Protein AF-A0A366MVG7-F1 (afdb_monomer_lite)

Organism: NCBI:txid2011099

InterPro domains:
  IPR008407 Branched-chain amino acid transport, AzlD [PF05437] (6-103)
  IPR008407 Branched-chain amino acid transport, AzlD [PIRSF003203] (1-107)

Foldseek 3Di:
DDPVVVVVVVVVVVVVVCCVVCVVVVVQVPPPCNPVVVVCCVVCVVVVVVVVVVVVVVVPDDCPDPPQNVLVVVLVVQLVVCCVPPVDPVCSVVVSVVSSCCCVPPVRVVVD

Radius of gyration: 21.17 Å; chains: 1; bounding box: 43×44×54 Å

Secondary structure (DSSP, 8-state):
--HHHHHHHHHHHHHHHHHHHHHHHHHGGG-SS--HHHHHHHHHHHHHHHHHHHHHHHHT--TTSTTHHHHHHHHHHHHHHHHHHH--HHHHHHHHHHHHHHIIIIIGGGT-

Structure (mmCIF, N/CA/C/O backbone):
data_AF-A0A366MVG7-F1
#
_entry.id   AF-A0A366MVG7-F1
#
loop_
_atom_site.group_PDB
_atom_site.id
_atom_site.type_symbol
_atom_site.label_atom_id
_atom_site.label_alt_id
_atom_site.label_comp_id
_atom_site.label_asym_id
_atom_site.label_entity_id
_atom_site.label_seq_id
_atom_site.pdbx_PDB_ins_code
_atom_site.Cartn_x
_atom_site.Cartn_y
_atom_site.Cartn_z
_atom_site.occupancy
_atom_site.B_iso_or_equiv
_atom_site.auth_seq_id
_atom_site.auth_comp_id
_atom_site.auth_asym_id
_atom_site.auth_atom_id
_atom_site.pdbx_PDB_model_num
ATOM 1 N N . MET A 1 1 ? -17.568 -26.405 -7.724 1.00 61.91 1 MET A N 1
ATOM 2 C CA . MET A 1 1 ? -18.239 -25.497 -6.775 1.00 61.91 1 MET A CA 1
ATOM 3 C C . MET A 1 1 ? -19.425 -24.898 -7.488 1.00 61.91 1 MET A C 1
ATOM 5 O O . MET A 1 1 ? -19.252 -24.408 -8.601 1.00 61.91 1 MET A O 1
ATOM 9 N N . SER A 1 2 ? -20.620 -25.048 -6.932 1.00 84.75 2 SER A N 1
ATOM 10 C CA . SER A 1 2 ? -21.829 -24.496 -7.547 1.00 84.75 2 SER A CA 1
ATOM 11 C C . SER A 1 2 ? -21.847 -22.969 -7.394 1.00 84.75 2 SER A C 1
ATOM 13 O O . SER A 1 2 ? -21.308 -22.431 -6.428 1.00 84.75 2 SER A O 1
ATOM 15 N N . ASN A 1 3 ? -22.476 -22.245 -8.326 1.00 89.12 3 ASN A N 1
ATOM 16 C CA . ASN A 1 3 ? -22.561 -20.776 -8.257 1.00 89.12 3 ASN A CA 1
ATOM 17 C C . ASN A 1 3 ? -23.196 -20.286 -6.936 1.00 89.12 3 ASN A C 1
ATOM 19 O O . ASN A 1 3 ? -22.860 -19.208 -6.451 1.00 89.12 3 ASN A O 1
ATOM 23 N N . LEU A 1 4 ? -24.068 -21.099 -6.325 1.00 90.50 4 LEU A N 1
ATOM 24 C CA . LEU A 1 4 ? -24.685 -20.825 -5.025 1.00 90.50 4 LEU A CA 1
ATOM 25 C C . LEU A 1 4 ? -23.684 -20.892 -3.861 1.00 90.50 4 LEU A C 1
ATOM 27 O O . LEU A 1 4 ? -23.742 -20.050 -2.968 1.00 90.50 4 LEU A O 1
ATOM 31 N N . GLU A 1 5 ? -22.743 -21.841 -3.881 1.00 90.81 5 GLU A N 1
ATOM 32 C CA . GLU A 1 5 ? -21.681 -21.940 -2.868 1.00 90.81 5 GLU A CA 1
ATOM 33 C C . GLU A 1 5 ? -20.770 -20.711 -2.904 1.00 90.81 5 GLU A C 1
ATOM 35 O O . GLU A 1 5 ? -20.459 -20.145 -1.859 1.00 90.81 5 GLU A O 1
ATOM 40 N N . ILE A 1 6 ? -20.391 -20.256 -4.104 1.00 92.25 6 ILE A N 1
ATOM 41 C CA . ILE A 1 6 ? -19.532 -19.076 -4.284 1.00 92.25 6 ILE A CA 1
ATOM 42 C C . ILE A 1 6 ? -20.209 -17.829 -3.701 1.00 92.25 6 ILE A C 1
ATOM 44 O O . ILE A 1 6 ? -19.579 -17.071 -2.963 1.00 92.25 6 ILE A O 1
ATOM 48 N N . ILE A 1 7 ? -21.503 -17.637 -3.979 1.00 94.12 7 ILE A N 1
ATOM 49 C CA . ILE A 1 7 ? -22.272 -16.501 -3.454 1.00 94.12 7 ILE A CA 1
ATOM 50 C C . ILE A 1 7 ? -22.345 -16.555 -1.925 1.00 94.12 7 ILE A C 1
ATOM 52 O O . ILE A 1 7 ? -22.101 -15.538 -1.277 1.00 94.12 7 ILE A O 1
ATOM 56 N N . LEU A 1 8 ? -22.624 -17.725 -1.340 1.00 94.38 8 LEU A N 1
ATOM 57 C CA . LEU A 1 8 ? -22.667 -17.900 0.116 1.00 94.38 8 LEU A CA 1
ATOM 58 C C . LEU A 1 8 ? -21.320 -17.591 0.776 1.00 94.38 8 LEU A C 1
ATOM 60 O O . LEU A 1 8 ? -21.284 -16.885 1.785 1.00 94.38 8 LEU A O 1
ATOM 64 N N . VAL A 1 9 ? -20.216 -18.062 0.193 1.00 94.12 9 VAL A N 1
ATOM 65 C CA . VAL A 1 9 ? -18.863 -17.795 0.703 1.00 94.12 9 VAL A CA 1
ATOM 66 C C . VAL A 1 9 ? -18.550 -16.300 0.670 1.00 94.12 9 VAL A C 1
ATOM 68 O O . VAL A 1 9 ? -18.070 -15.763 1.669 1.00 94.12 9 VAL A O 1
ATOM 71 N N . ILE A 1 10 ? -18.870 -15.605 -0.426 1.00 94.81 10 ILE A N 1
ATOM 72 C CA . ILE A 1 10 ? -18.677 -14.149 -0.531 1.00 94.81 10 ILE A CA 1
ATOM 73 C C . ILE A 1 10 ? -19.504 -13.417 0.533 1.00 94.81 10 ILE A C 1
ATOM 75 O O . ILE A 1 10 ? -18.994 -12.508 1.188 1.00 94.81 10 ILE A O 1
ATOM 79 N N . LEU A 1 11 ? -20.758 -13.823 0.741 1.00 95.38 11 LEU A N 1
ATOM 80 C CA . LEU A 1 11 ? -21.666 -13.189 1.699 1.00 95.38 11 LEU A CA 1
ATOM 81 C C . LEU A 1 11 ? -21.166 -13.347 3.142 1.00 95.38 11 LEU A C 1
ATOM 83 O O . LEU A 1 11 ? -21.103 -12.369 3.890 1.00 95.38 11 LEU A O 1
ATOM 87 N N . VAL A 1 12 ? -20.744 -14.557 3.513 1.00 95.31 12 VAL A N 1
ATOM 88 C CA . VAL A 1 12 ? -20.168 -14.839 4.836 1.00 95.31 12 VAL A CA 1
ATOM 89 C C . VAL A 1 12 ? -18.849 -14.088 5.027 1.00 95.31 12 VAL A C 1
ATOM 91 O O . VAL A 1 12 ? -18.658 -13.455 6.067 1.00 95.31 12 VAL A O 1
ATOM 94 N N . ALA A 1 13 ? -17.963 -14.083 4.026 1.00 94.12 13 ALA A N 1
ATOM 95 C CA . ALA A 1 13 ? -16.694 -13.356 4.083 1.00 94.12 13 ALA A CA 1
ATOM 96 C C . ALA A 1 13 ? -16.898 -11.837 4.214 1.00 94.12 13 ALA A C 1
ATOM 98 O O . ALA A 1 13 ? -16.210 -11.183 5.003 1.00 94.12 13 ALA A O 1
ATOM 99 N N . MET A 1 14 ? -17.871 -11.276 3.489 1.00 94.75 14 MET A N 1
ATOM 100 C CA . MET A 1 14 ? -18.246 -9.865 3.573 1.00 94.75 14 MET A CA 1
ATOM 101 C C . MET A 1 14 ? -18.729 -9.508 4.980 1.00 94.75 14 MET A C 1
ATOM 103 O O . MET A 1 14 ? -18.223 -8.554 5.573 1.00 94.75 14 MET A O 1
ATOM 107 N N . ILE A 1 15 ? -19.666 -10.285 5.533 1.00 94.88 15 ILE A N 1
ATOM 108 C CA . ILE A 1 15 ? -20.206 -10.055 6.879 1.00 94.88 15 ILE A CA 1
ATOM 109 C C . ILE A 1 15 ? -19.099 -10.181 7.928 1.00 94.88 15 ILE A C 1
ATOM 111 O O . ILE A 1 15 ? -18.981 -9.312 8.790 1.00 94.88 15 ILE A O 1
ATOM 115 N N . ALA A 1 16 ? -18.251 -11.207 7.836 1.00 92.94 16 ALA A N 1
ATOM 116 C CA . ALA A 1 16 ? -17.139 -11.400 8.762 1.00 92.94 16 ALA A CA 1
ATOM 117 C C . ALA A 1 16 ? -16.127 -10.239 8.705 1.00 92.94 16 ALA A C 1
ATOM 119 O O . ALA A 1 16 ? -15.700 -9.737 9.748 1.00 92.94 16 ALA A O 1
ATOM 120 N N . THR A 1 17 ? -15.780 -9.765 7.504 1.00 92.56 17 THR A N 1
ATOM 121 C CA . THR A 1 17 ? -14.848 -8.638 7.304 1.00 92.56 17 THR A CA 1
ATOM 122 C C . THR A 1 17 ? -15.439 -7.324 7.807 1.00 92.56 17 THR A C 1
ATOM 124 O O . THR A 1 17 ? -14.762 -6.548 8.481 1.00 92.56 17 THR A O 1
ATOM 127 N N . MET A 1 18 ? -16.719 -7.068 7.523 1.00 89.44 18 MET A N 1
ATOM 128 C CA . MET A 1 18 ? -17.410 -5.895 8.057 1.00 89.44 18 MET A CA 1
ATOM 129 C C . MET A 1 18 ? -17.475 -5.951 9.580 1.00 89.44 18 MET A C 1
ATOM 131 O O . MET A 1 18 ? -17.087 -4.985 10.230 1.00 89.44 18 MET A O 1
ATOM 135 N N . LEU A 1 19 ? -17.894 -7.078 10.159 1.00 90.06 19 LEU A N 1
ATOM 136 C CA . LEU A 1 19 ? -17.967 -7.236 11.609 1.00 90.06 19 LEU A CA 1
ATOM 137 C C . LEU A 1 19 ? -16.612 -6.992 12.259 1.00 90.06 19 LEU A C 1
ATOM 139 O O . LEU A 1 19 ? -16.530 -6.136 13.123 1.00 90.06 19 LEU A O 1
ATOM 143 N N . THR A 1 20 ? -15.547 -7.659 11.818 1.00 87.19 20 THR A N 1
ATOM 144 C CA . THR A 1 20 ? -14.193 -7.475 12.378 1.00 87.19 20 THR A CA 1
ATOM 145 C C . THR A 1 20 ? -13.658 -6.054 12.223 1.00 87.19 20 THR A C 1
ATOM 147 O O . THR A 1 20 ? -12.961 -5.572 13.115 1.00 87.19 20 THR A O 1
ATOM 150 N N . ARG A 1 21 ? -14.016 -5.347 11.144 1.00 84.56 21 ARG A N 1
ATOM 151 C CA . ARG A 1 21 ? -13.621 -3.948 10.946 1.00 84.56 21 ARG A CA 1
ATOM 152 C C . ARG A 1 21 ? -14.449 -2.975 11.785 1.00 84.56 21 ARG A C 1
ATOM 154 O O . ARG A 1 21 ? -13.891 -1.989 12.246 1.00 84.56 21 ARG A O 1
ATOM 161 N N . PHE A 1 22 ? -15.741 -3.232 11.995 1.00 80.50 22 PHE A N 1
ATOM 162 C CA . PHE A 1 22 ? -16.649 -2.365 12.762 1.00 80.50 22 PHE A CA 1
ATOM 163 C C . PHE A 1 22 ? -16.678 -2.670 14.265 1.00 80.50 22 PHE A C 1
ATOM 165 O O . PHE A 1 22 ? -17.025 -1.788 15.052 1.00 80.50 22 PHE A O 1
ATOM 172 N N . LEU A 1 23 ? -16.286 -3.878 14.678 1.00 80.44 23 LEU A N 1
ATOM 173 C CA . LEU A 1 23 ? -16.258 -4.314 16.078 1.00 80.44 23 LEU A CA 1
ATOM 174 C C . LEU A 1 23 ? -15.463 -3.360 16.977 1.00 80.44 23 LEU A C 1
ATOM 176 O O . LEU A 1 23 ? -16.003 -2.954 18.009 1.00 80.44 23 LEU A O 1
ATOM 180 N N . PRO A 1 24 ? -14.231 -2.951 16.603 1.00 73.56 24 PRO A N 1
ATOM 181 C CA . PRO A 1 24 ? -13.447 -2.038 17.421 1.00 73.56 24 PRO A CA 1
ATOM 182 C C . PRO A 1 24 ? -14.183 -0.703 17.571 1.00 73.56 24 PRO A C 1
ATOM 184 O O . PRO A 1 24 ? -14.385 -0.220 18.681 1.00 73.56 24 PRO A O 1
ATOM 187 N N . PHE A 1 25 ? -14.702 -0.149 16.474 1.00 71.69 25 PHE A N 1
ATOM 188 C CA . PHE A 1 25 ? -15.390 1.142 16.502 1.00 71.69 25 PHE A CA 1
ATOM 189 C C . PHE A 1 25 ? -16.675 1.131 17.342 1.00 71.69 25 PHE A C 1
ATOM 191 O O . PHE A 1 25 ? -16.973 2.130 17.993 1.00 71.69 25 PHE A O 1
ATOM 198 N N . ILE A 1 26 ? -17.435 0.027 17.366 1.00 73.44 26 ILE A N 1
ATOM 199 C CA . ILE A 1 26 ? -18.676 -0.082 18.154 1.00 73.44 26 ILE A CA 1
ATOM 200 C C . ILE A 1 26 ? -18.376 -0.253 19.649 1.00 73.44 26 ILE A C 1
ATOM 202 O O . ILE A 1 26 ? -19.000 0.422 20.470 1.00 73.44 26 ILE A O 1
ATOM 206 N N . ILE A 1 27 ? -17.417 -1.115 20.007 1.00 73.25 27 ILE A N 1
ATOM 207 C CA . ILE A 1 27 ? -17.046 -1.380 21.408 1.00 73.25 27 ILE A CA 1
ATOM 208 C C . ILE A 1 27 ? -16.437 -0.127 22.057 1.00 73.25 27 ILE A C 1
ATOM 210 O O . ILE A 1 27 ? -16.736 0.180 23.213 1.00 73.25 27 ILE A O 1
ATOM 214 N N . PHE A 1 28 ? -15.639 0.640 21.310 1.00 67.75 28 PHE A N 1
ATOM 215 C CA . PHE A 1 28 ? -14.935 1.813 21.835 1.00 67.75 28 PHE A CA 1
ATOM 216 C C . PHE A 1 28 ? -15.715 3.139 21.705 1.00 67.75 28 PHE A C 1
ATOM 218 O O . PHE A 1 28 ? -15.239 4.166 22.184 1.00 67.75 28 PHE A O 1
ATOM 225 N N . ARG A 1 29 ? -16.947 3.140 21.162 1.00 61.69 29 ARG A N 1
ATOM 226 C CA . ARG A 1 29 ? -17.752 4.364 20.925 1.00 61.69 29 ARG A CA 1
ATOM 227 C C . ARG A 1 29 ? -18.203 5.107 22.193 1.00 61.69 29 ARG A C 1
ATOM 229 O O . ARG A 1 29 ? -18.636 6.249 22.096 1.00 61.69 29 ARG A O 1
ATOM 236 N N . LYS A 1 30 ? -18.191 4.462 23.366 1.00 54.53 30 LYS A N 1
ATOM 237 C CA . LYS A 1 30 ? -18.904 4.953 24.566 1.00 54.53 30 LYS A CA 1
ATOM 238 C C . LYS A 1 30 ? -18.011 5.472 25.697 1.00 54.53 30 LYS A C 1
ATOM 240 O O . LYS A 1 30 ? -18.534 5.900 26.721 1.00 54.53 30 LYS A O 1
ATOM 245 N N . GLN A 1 31 ? -16.689 5.438 25.550 1.00 56.59 31 GLN A N 1
ATOM 246 C CA . GLN A 1 31 ? -15.803 6.035 26.547 1.00 56.59 31 GLN A CA 1
ATOM 247 C C . GLN A 1 31 ? -15.520 7.481 26.142 1.00 56.59 31 GLN A C 1
ATOM 249 O O . GLN A 1 31 ? -14.640 7.740 25.331 1.00 56.59 31 GLN A O 1
ATOM 254 N N . GLU A 1 32 ? -16.243 8.430 26.742 1.00 55.59 32 GLU A N 1
ATOM 255 C CA . GLU A 1 32 ? -15.985 9.880 26.627 1.00 55.59 32 GLU A CA 1
ATOM 256 C C . GLU A 1 32 ? -14.559 10.286 27.059 1.00 55.59 32 GLU A C 1
ATOM 258 O O . GLU A 1 32 ? -14.114 11.406 26.833 1.00 55.59 32 GLU A O 1
ATOM 263 N N . LYS A 1 33 ? -13.796 9.343 27.622 1.00 53.25 33 LYS A N 1
ATOM 264 C CA . LYS A 1 33 ? -12.337 9.373 27.704 1.00 53.25 33 LYS A CA 1
ATOM 265 C C . LYS A 1 33 ? -11.769 8.344 26.735 1.00 53.25 33 LYS A C 1
ATOM 267 O O . LYS A 1 33 ? -11.361 7.260 27.144 1.00 53.25 33 LYS A O 1
ATOM 272 N N . GLN A 1 34 ? -11.751 8.669 25.449 1.00 57.06 34 GLN A N 1
ATOM 273 C CA . GLN A 1 34 ? -10.988 7.896 24.479 1.00 57.06 34 GLN A CA 1
ATOM 274 C C . GLN A 1 34 ? -9.533 7.927 24.966 1.00 57.06 34 GLN A C 1
ATOM 276 O O . GLN A 1 34 ? -8.908 8.988 25.005 1.00 57.06 34 GLN A O 1
ATOM 281 N N . SER A 1 35 ? -9.037 6.793 25.471 1.00 60.44 35 SER A N 1
ATOM 282 C CA . SER A 1 35 ? -7.655 6.650 25.929 1.00 60.44 35 SER A CA 1
ATOM 283 C C . SER A 1 35 ? -6.746 7.244 24.856 1.00 60.44 35 SER A C 1
ATOM 285 O O . SER A 1 35 ? -6.796 6.805 23.707 1.00 60.44 35 SER A O 1
ATOM 287 N N . GLN A 1 36 ? -5.950 8.263 25.202 1.00 65.38 36 GLN A N 1
ATOM 288 C CA . GLN A 1 36 ? -5.065 8.956 24.254 1.00 65.38 36 GLN A CA 1
ATOM 289 C C . GLN A 1 36 ? -4.199 7.962 23.464 1.00 65.38 36 GLN A C 1
ATOM 291 O O . GLN A 1 36 ? -3.872 8.199 22.306 1.00 65.38 36 GLN A O 1
ATOM 296 N N . ILE A 1 37 ? -3.912 6.808 24.069 1.00 67.44 37 ILE A N 1
ATOM 297 C CA . ILE A 1 37 ? -3.193 5.685 23.478 1.00 67.44 37 ILE A CA 1
ATOM 298 C C . ILE A 1 37 ? -3.939 5.134 22.251 1.00 67.44 37 ILE A C 1
ATOM 300 O O . ILE A 1 37 ? -3.331 5.019 21.194 1.00 67.44 37 ILE A O 1
ATOM 304 N N . LEU A 1 38 ? -5.248 4.863 22.328 1.00 72.00 38 LEU A N 1
ATOM 305 C CA . LEU A 1 38 ? -6.023 4.338 21.190 1.00 72.00 38 LEU A CA 1
ATOM 306 C C . LEU A 1 38 ? -6.031 5.307 20.000 1.00 72.00 38 LEU A C 1
ATOM 308 O O . LEU A 1 38 ? -5.821 4.879 18.872 1.00 72.00 38 LEU A O 1
ATOM 312 N N . LEU A 1 39 ? -6.171 6.611 20.250 1.00 72.06 39 LEU A N 1
ATOM 313 C CA . LEU A 1 39 ? -6.108 7.635 19.199 1.00 72.06 39 LEU A CA 1
ATOM 314 C C . LEU A 1 39 ? -4.720 7.731 18.551 1.00 72.06 39 LEU A C 1
ATOM 316 O O . LEU A 1 39 ? -4.609 8.001 17.355 1.00 72.06 39 LEU A O 1
ATOM 320 N N 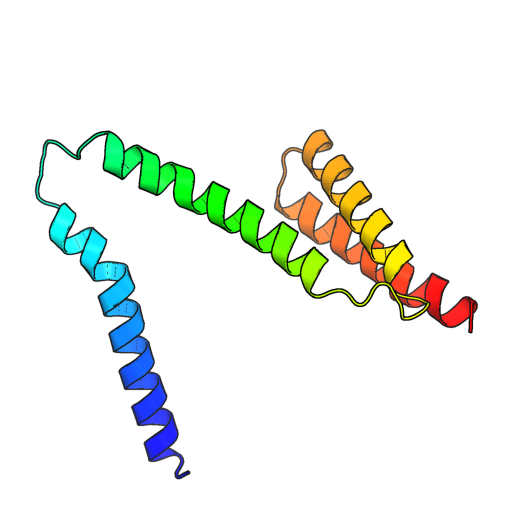. ILE A 1 40 ? -3.656 7.509 19.327 1.00 71.44 40 ILE A N 1
ATOM 321 C CA . ILE A 1 40 ? -2.288 7.434 18.801 1.00 71.44 40 ILE A C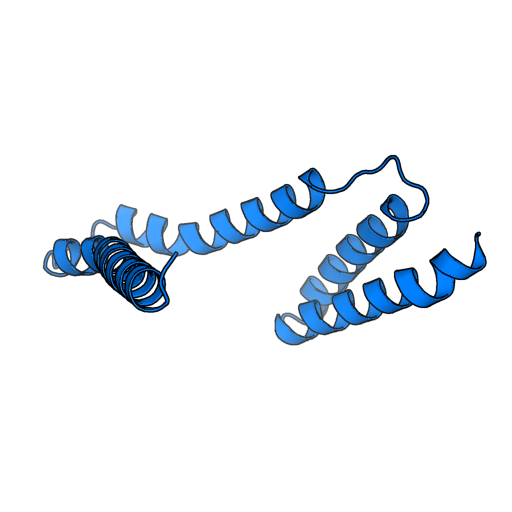A 1
ATOM 322 C C . ILE A 1 40 ? -2.136 6.190 17.924 1.00 71.44 40 ILE A C 1
ATOM 324 O O . ILE A 1 40 ? -1.615 6.309 16.818 1.00 71.44 40 ILE A O 1
ATOM 328 N N . PHE A 1 41 ? -2.634 5.028 18.356 1.00 79.06 41 PHE A N 1
ATOM 329 C CA . PHE A 1 41 ? -2.614 3.804 17.548 1.00 79.06 41 PHE A CA 1
ATOM 330 C C . PHE A 1 41 ? -3.433 3.948 16.262 1.00 79.06 41 PHE A C 1
ATOM 332 O O . PHE A 1 41 ? -2.952 3.569 15.199 1.00 79.06 41 PHE A O 1
ATOM 339 N N .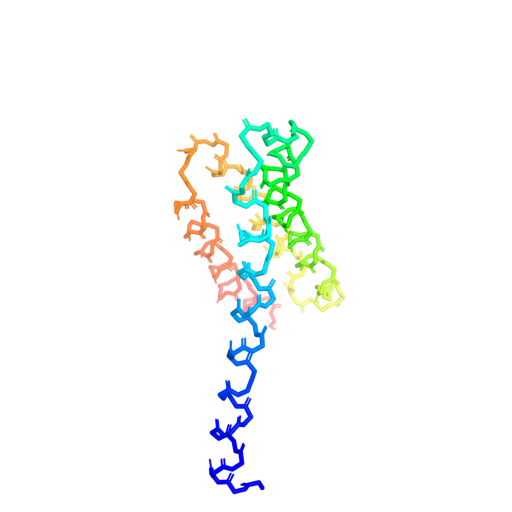 GLU A 1 42 ? -4.622 4.545 16.321 1.00 75.44 42 GLU A N 1
ATOM 340 C CA . GLU A 1 42 ? -5.457 4.8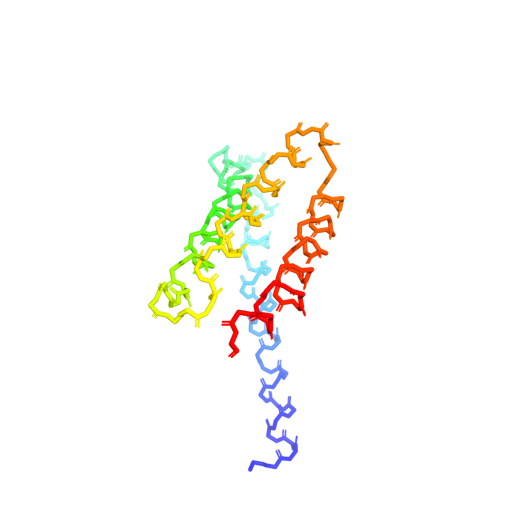09 15.143 1.00 75.44 42 GLU A CA 1
ATOM 341 C C . GLU A 1 42 ? -4.775 5.756 14.148 1.00 75.44 42 GLU A C 1
ATOM 343 O O . GLU A 1 42 ? -4.830 5.517 12.944 1.00 75.44 42 GLU A O 1
ATOM 348 N N . LYS A 1 43 ? -4.091 6.806 14.625 1.00 78.00 43 LYS A N 1
ATOM 349 C CA . LYS A 1 43 ? -3.334 7.732 13.763 1.00 78.00 43 LYS A CA 1
ATOM 350 C C . LYS A 1 43 ? -2.029 7.130 13.236 1.00 78.00 43 LYS A C 1
ATOM 352 O O . LYS A 1 43 ? -1.629 7.443 12.117 1.00 78.00 43 LYS A O 1
ATOM 357 N N . ALA A 1 44 ? -1.368 6.279 14.018 1.00 83.88 44 ALA A N 1
ATOM 358 C CA . ALA A 1 44 ? -0.101 5.648 13.651 1.00 83.88 44 ALA A CA 1
ATOM 359 C C . ALA A 1 44 ? -0.283 4.409 12.760 1.00 83.88 44 ALA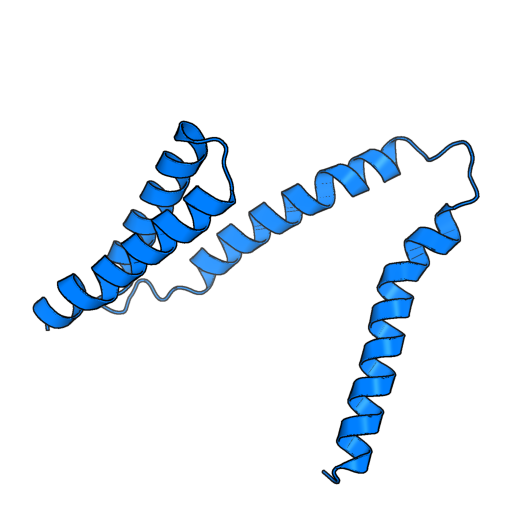 A C 1
ATOM 361 O O . ALA A 1 44 ? 0.604 4.096 11.970 1.00 83.88 44 ALA A O 1
ATOM 362 N N . MET A 1 45 ? -1.426 3.723 12.839 1.00 83.88 45 MET A N 1
ATOM 363 C CA . MET A 1 45 ? -1.723 2.519 12.054 1.00 83.88 45 MET A CA 1
ATOM 364 C C . MET A 1 45 ? -1.628 2.739 10.538 1.00 83.88 45 MET A C 1
ATOM 366 O O . MET A 1 45 ? -0.926 1.968 9.886 1.00 83.88 45 MET A O 1
ATOM 370 N N . PRO A 1 46 ? -2.252 3.780 9.947 1.00 86.31 46 PRO A N 1
ATOM 371 C CA . PRO A 1 46 ? -2.110 4.060 8.522 1.00 86.31 46 PRO A CA 1
ATOM 372 C C . PRO A 1 46 ? -0.649 4.246 8.115 1.00 86.31 46 PRO A C 1
ATOM 374 O O . PRO A 1 46 ? -0.213 3.681 7.116 1.00 86.31 46 PRO A O 1
ATOM 377 N N . LEU A 1 47 ? 0.125 4.980 8.922 1.00 86.69 47 LEU A N 1
ATOM 378 C CA . LEU A 1 47 ? 1.548 5.190 8.675 1.00 86.69 47 LEU A CA 1
ATOM 379 C C . LEU A 1 47 ? 2.320 3.861 8.718 1.00 86.69 47 LEU A C 1
ATOM 381 O O . LEU A 1 47 ? 3.095 3.574 7.809 1.00 86.69 47 LEU A O 1
ATOM 385 N N . ALA A 1 48 ? 2.073 3.025 9.730 1.00 89.12 48 ALA A N 1
ATOM 386 C CA . ALA A 1 48 ? 2.717 1.720 9.875 1.00 89.12 48 ALA A CA 1
ATOM 387 C C . ALA A 1 48 ? 2.415 0.791 8.688 1.00 89.12 48 ALA A C 1
ATOM 389 O O . ALA A 1 48 ? 3.324 0.161 8.147 1.00 89.12 48 ALA A O 1
ATOM 390 N N . ILE A 1 49 ? 1.158 0.745 8.240 1.00 89.00 49 ILE A N 1
ATOM 391 C CA . ILE A 1 49 ? 0.742 -0.066 7.088 1.00 89.00 49 ILE A CA 1
ATOM 392 C C . ILE A 1 49 ? 1.427 0.419 5.807 1.00 89.00 49 ILE A C 1
ATOM 394 O O . ILE A 1 49 ? 1.924 -0.406 5.043 1.00 89.00 49 ILE A O 1
ATOM 398 N N . MET A 1 50 ? 1.506 1.736 5.583 1.00 87.94 50 MET A N 1
ATOM 399 C CA . MET A 1 50 ? 2.197 2.295 4.414 1.00 87.94 50 MET A CA 1
ATOM 400 C C . MET A 1 50 ? 3.672 1.886 4.374 1.00 87.94 50 MET A C 1
ATOM 402 O O . MET A 1 50 ? 4.171 1.496 3.321 1.00 87.94 50 MET A O 1
ATOM 406 N N . VAL A 1 51 ? 4.353 1.912 5.522 1.00 88.44 51 VAL A N 1
ATOM 407 C CA . VAL A 1 51 ? 5.747 1.462 5.631 1.00 88.44 51 VAL A CA 1
ATOM 408 C C . VAL 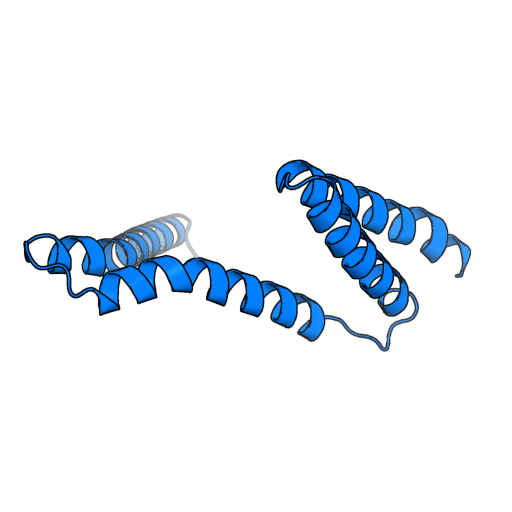A 1 51 ? 5.866 -0.026 5.293 1.00 88.44 51 VAL A C 1
ATOM 410 O O . VAL A 1 51 ? 6.687 -0.400 4.457 1.00 88.44 51 VAL A O 1
ATOM 413 N N . ILE A 1 52 ? 5.019 -0.876 5.885 1.00 89.38 52 ILE A N 1
ATOM 414 C CA . ILE A 1 52 ? 5.032 -2.326 5.635 1.00 89.38 52 ILE A CA 1
ATOM 415 C C . ILE A 1 52 ? 4.783 -2.637 4.155 1.00 89.38 52 ILE A C 1
ATOM 417 O O . ILE A 1 52 ? 5.474 -3.489 3.604 1.00 89.38 52 ILE A O 1
ATOM 421 N N . LEU A 1 53 ? 3.841 -1.946 3.506 1.00 87.38 53 LEU A N 1
ATOM 422 C CA . LEU A 1 53 ? 3.546 -2.137 2.084 1.00 87.38 53 LEU A CA 1
ATOM 423 C C . LEU A 1 53 ? 4.771 -1.863 1.208 1.00 87.38 53 LEU A C 1
ATOM 425 O O . LEU A 1 53 ? 5.090 -2.688 0.359 1.00 87.38 53 LEU A O 1
ATOM 429 N N . VAL A 1 54 ? 5.494 -0.766 1.454 1.00 84.75 54 VAL A N 1
ATOM 430 C CA . VAL A 1 54 ? 6.710 -0.424 0.695 1.00 84.75 54 VAL A CA 1
ATOM 431 C C . VAL A 1 54 ? 7.796 -1.490 0.873 1.00 84.75 54 VAL A C 1
ATOM 433 O O . VAL A 1 54 ? 8.383 -1.958 -0.103 1.00 84.75 54 VAL A O 1
ATOM 436 N N . PHE A 1 55 ? 8.045 -1.936 2.106 1.00 86.25 55 PHE A N 1
ATOM 437 C CA . PHE A 1 55 ? 9.020 -3.005 2.348 1.00 86.25 55 PHE A CA 1
ATOM 438 C C . PHE A 1 55 ? 8.585 -4.344 1.748 1.00 86.25 55 PHE A C 1
ATOM 440 O O . PHE A 1 55 ? 9.422 -5.089 1.240 1.00 86.25 55 PHE A O 1
ATOM 447 N N . TYR A 1 56 ? 7.288 -4.650 1.776 1.00 83.50 56 TYR A N 1
ATOM 448 C CA . TYR A 1 56 ? 6.755 -5.866 1.176 1.00 83.50 56 TYR A CA 1
ATOM 449 C C . TYR A 1 56 ? 6.928 -5.863 -0.343 1.00 83.50 56 TYR A C 1
ATOM 451 O O . TYR A 1 56 ? 7.379 -6.867 -0.886 1.00 83.50 56 TYR A O 1
ATOM 459 N N . THR A 1 57 ? 6.664 -4.729 -1.004 1.00 78.56 57 THR A N 1
ATOM 460 C CA . THR A 1 57 ? 6.873 -4.602 -2.453 1.00 78.56 57 THR A CA 1
ATOM 461 C C . THR A 1 57 ? 8.329 -4.782 -2.853 1.00 78.56 57 THR A C 1
ATOM 463 O O . THR A 1 57 ? 8.575 -5.312 -3.918 1.00 78.56 57 THR A O 1
ATOM 466 N N . ILE A 1 58 ? 9.292 -4.408 -2.003 1.00 76.00 58 ILE A N 1
ATOM 467 C CA . ILE A 1 58 ? 10.726 -4.636 -2.258 1.00 76.00 58 ILE A CA 1
ATOM 468 C C . ILE A 1 58 ? 11.104 -6.100 -1.984 1.00 76.00 58 ILE A C 1
ATOM 470 O O . ILE A 1 58 ? 11.941 -6.674 -2.670 1.00 76.00 58 ILE A O 1
ATOM 474 N N . LYS A 1 59 ? 10.492 -6.726 -0.971 1.00 72.50 59 LYS A N 1
ATOM 475 C CA . LYS A 1 59 ? 10.752 -8.127 -0.614 1.00 72.50 59 LYS A CA 1
ATOM 476 C C . LYS A 1 59 ? 10.284 -9.103 -1.696 1.00 72.50 59 LYS A C 1
ATOM 478 O O . LYS A 1 59 ? 10.896 -10.152 -1.856 1.00 72.50 59 LYS A O 1
ATOM 483 N N . SER A 1 60 ? 9.181 -8.802 -2.378 1.00 68.88 60 SER A N 1
ATOM 484 C CA . SER A 1 60 ? 8.604 -9.664 -3.418 1.00 68.88 60 SER A CA 1
ATOM 485 C C . SER A 1 60 ? 9.320 -9.580 -4.767 1.00 68.88 60 SER A C 1
ATOM 487 O O . SER A 1 60 ? 8.840 -10.168 -5.729 1.00 68.88 60 SER A O 1
ATOM 489 N N . VAL A 1 61 ? 10.411 -8.822 -4.856 1.00 70.00 61 VAL A N 1
ATOM 490 C CA . VAL A 1 61 ? 11.119 -8.577 -6.110 1.00 70.00 61 VAL A CA 1
ATOM 491 C C . VAL A 1 61 ? 12.286 -9.535 -6.221 1.00 70.00 61 VAL A C 1
ATOM 493 O O . VAL A 1 61 ? 13.199 -9.536 -5.390 1.00 70.00 61 VAL A O 1
ATOM 496 N N . ASP A 1 62 ? 12.291 -10.297 -7.306 1.00 61.34 62 ASP A N 1
ATOM 497 C CA . ASP A 1 62 ? 13.424 -11.120 -7.691 1.00 61.34 62 ASP A CA 1
ATOM 498 C C . ASP A 1 62 ? 14.507 -10.248 -8.342 1.00 61.34 62 ASP A C 1
ATOM 500 O O . ASP A 1 62 ? 14.527 -9.995 -9.544 1.00 61.34 62 ASP A O 1
ATOM 504 N N . PHE A 1 63 ? 15.466 -9.801 -7.525 1.00 59.78 63 PHE A N 1
ATOM 505 C CA . PHE A 1 63 ? 16.635 -9.019 -7.958 1.00 59.78 63 PHE A CA 1
ATOM 506 C C . PHE A 1 63 ? 17.565 -9.756 -8.945 1.00 59.78 63 PHE A C 1
ATOM 508 O O . PHE A 1 63 ? 18.515 -9.157 -9.449 1.00 59.78 63 PHE A O 1
ATOM 515 N N . LEU A 1 64 ? 17.336 -11.051 -9.184 1.00 55.94 64 LEU A N 1
ATOM 516 C CA . LEU A 1 64 ? 18.208 -11.931 -9.967 1.00 55.94 64 LEU A CA 1
ATOM 517 C C . LEU A 1 64 ? 17.772 -12.098 -11.432 1.00 55.94 64 LEU A C 1
ATOM 519 O O . LEU A 1 64 ? 18.579 -12.561 -12.237 1.00 55.94 64 LEU A O 1
ATOM 523 N N . GLU A 1 65 ? 16.559 -11.683 -11.810 1.00 56.28 65 GLU A N 1
ATOM 524 C CA . GLU A 1 65 ? 16.144 -11.655 -13.216 1.00 56.28 65 GLU A CA 1
ATOM 525 C C . GLU A 1 65 ? 16.481 -10.291 -13.841 1.00 56.28 65 GLU A C 1
ATOM 527 O O . GLU A 1 65 ? 15.848 -9.265 -13.573 1.00 56.28 65 GLU A O 1
ATOM 532 N N . VAL A 1 66 ? 17.511 -10.275 -14.697 1.00 48.88 66 VAL A N 1
ATOM 533 C CA . VAL A 1 66 ? 17.760 -9.175 -15.642 1.00 48.88 66 VAL A CA 1
ATOM 534 C C . VAL A 1 66 ? 16.549 -9.152 -16.568 1.00 48.88 66 VAL A C 1
ATOM 536 O O . VAL A 1 66 ? 16.430 -10.044 -17.408 1.00 48.88 66 VAL A O 1
ATOM 539 N N . PRO A 1 67 ? 15.592 -8.233 -16.349 1.00 56.16 67 PRO A N 1
ATOM 540 C CA . PRO A 1 67 ? 15.800 -6.783 -16.395 1.00 56.16 67 PRO A CA 1
ATOM 541 C C . PRO A 1 67 ? 15.099 -5.953 -15.282 1.00 56.16 67 PRO A C 1
ATOM 543 O O . PRO A 1 67 ? 15.018 -4.726 -15.396 1.00 56.16 67 PRO A O 1
ATOM 546 N N . PHE A 1 68 ? 14.580 -6.570 -14.215 1.00 58.97 68 PHE A N 1
ATOM 547 C CA . PHE A 1 68 ? 13.638 -5.908 -13.291 1.00 58.97 68 PHE A CA 1
ATOM 548 C C . PHE A 1 68 ? 14.299 -5.089 -12.165 1.00 58.97 68 PHE A C 1
ATOM 550 O O . PHE A 1 68 ? 13.798 -4.020 -11.809 1.00 58.97 68 PHE A O 1
ATOM 557 N N . GLY A 1 69 ? 15.467 -5.502 -11.658 1.00 63.25 69 GLY A N 1
ATOM 558 C CA . GLY A 1 69 ? 16.059 -4.894 -10.453 1.00 63.25 69 GLY A CA 1
ATOM 559 C C . GLY A 1 69 ? 16.446 -3.407 -10.570 1.00 63.25 69 GLY A C 1
ATOM 560 O O . GLY A 1 69 ? 16.294 -2.645 -9.617 1.00 63.25 69 GLY A O 1
ATOM 561 N N . ILE A 1 70 ? 16.916 -2.950 -11.737 1.00 69.31 70 ILE A N 1
ATOM 562 C CA . ILE A 1 70 ? 17.344 -1.548 -11.937 1.00 69.31 70 ILE A CA 1
ATOM 563 C C . ILE A 1 70 ? 16.147 -0.605 -12.120 1.00 69.31 70 ILE A C 1
ATOM 565 O O . ILE A 1 70 ? 16.158 0.518 -11.608 1.00 69.31 70 ILE A O 1
ATOM 569 N N . ALA A 1 71 ? 15.107 -1.055 -12.829 1.00 71.00 71 ALA A N 1
ATOM 570 C CA . ALA A 1 71 ? 13.916 -0.252 -13.097 1.00 71.00 71 ALA A CA 1
ATOM 571 C C . ALA A 1 71 ? 13.155 0.093 -11.812 1.00 71.00 71 ALA A C 1
ATOM 573 O O . ALA A 1 71 ? 12.659 1.213 -11.657 1.00 71.00 71 ALA A O 1
ATOM 574 N N . GLU A 1 72 ? 13.107 -0.838 -10.866 1.00 74.50 72 GLU A N 1
ATOM 575 C CA . GLU A 1 72 ? 12.428 -0.633 -9.593 1.00 74.50 72 GLU A CA 1
ATOM 576 C C . GLU A 1 72 ? 13.165 0.321 -8.663 1.00 74.50 72 GLU A C 1
ATOM 578 O O . GLU A 1 72 ? 12.542 1.235 -8.125 1.00 74.50 72 GLU A O 1
ATOM 583 N N . ILE A 1 73 ? 14.488 0.189 -8.526 1.00 79.19 73 ILE A N 1
ATOM 584 C CA . ILE A 1 73 ? 15.287 1.103 -7.695 1.00 79.19 73 ILE A CA 1
ATOM 585 C C . ILE A 1 73 ? 15.148 2.543 -8.208 1.00 79.19 73 ILE A C 1
ATOM 587 O O . ILE A 1 73 ? 14.913 3.467 -7.423 1.00 79.19 73 ILE A O 1
ATOM 591 N N . LEU A 1 74 ? 15.219 2.737 -9.529 1.00 78.88 74 LEU A N 1
ATOM 592 C CA . LEU A 1 74 ? 15.020 4.049 -10.151 1.00 78.88 74 LEU A CA 1
ATOM 593 C C . LEU A 1 74 ? 13.597 4.584 -9.940 1.00 78.88 74 LEU A C 1
ATOM 595 O O . LEU A 1 74 ? 13.417 5.778 -9.697 1.00 78.88 74 LEU A O 1
ATOM 599 N N . SER A 1 75 ? 12.589 3.715 -9.980 1.00 76.25 75 SER A N 1
ATOM 600 C CA . SER A 1 75 ? 11.188 4.107 -9.779 1.00 76.25 75 SER A CA 1
ATOM 601 C C . SER A 1 75 ? 10.866 4.426 -8.314 1.00 76.25 75 SER A C 1
ATOM 603 O O . SER A 1 75 ? 10.094 5.343 -8.024 1.00 76.25 75 SER A O 1
ATOM 605 N N . ILE A 1 76 ? 11.498 3.752 -7.355 1.00 82.19 76 ILE A N 1
ATOM 606 C CA . ILE A 1 76 ? 11.408 4.124 -5.937 1.00 82.19 76 ILE A CA 1
ATOM 607 C C . ILE A 1 76 ? 12.056 5.497 -5.729 1.00 82.19 76 ILE A C 1
ATOM 609 O O . ILE A 1 76 ? 11.465 6.374 -5.095 1.00 82.19 76 ILE A O 1
ATOM 613 N N . PHE A 1 77 ? 13.228 5.724 -6.328 1.00 85.44 77 PHE A N 1
ATOM 614 C CA . PHE A 1 77 ? 13.928 7.002 -6.229 1.00 85.44 77 PHE A CA 1
ATOM 615 C C . PHE A 1 77 ? 13.110 8.160 -6.823 1.00 85.44 77 PHE A C 1
ATOM 617 O O . PHE A 1 77 ? 12.968 9.205 -6.180 1.00 85.44 77 PHE A O 1
ATOM 624 N N . ILE A 1 78 ? 12.494 7.964 -7.999 1.00 82.50 78 ILE A N 1
ATOM 625 C CA . ILE A 1 78 ? 11.626 8.986 -8.603 1.00 82.50 78 ILE A CA 1
ATOM 626 C C . ILE A 1 78 ? 10.386 9.245 -7.740 1.00 82.50 78 ILE A C 1
ATOM 628 O O . ILE A 1 78 ? 9.999 10.400 -7.584 1.00 82.50 78 ILE A O 1
ATOM 632 N N . THR A 1 79 ? 9.801 8.205 -7.129 1.00 83.81 79 THR A N 1
ATOM 633 C CA . THR A 1 79 ? 8.647 8.344 -6.223 1.00 83.81 79 THR A CA 1
ATOM 634 C C . THR A 1 79 ? 8.997 9.227 -5.029 1.00 83.81 79 THR A C 1
ATOM 636 O O . THR A 1 79 ? 8.247 10.148 -4.704 1.00 83.81 79 THR A O 1
ATOM 639 N N . ILE A 1 80 ? 10.154 8.995 -4.399 1.00 83.38 80 ILE A N 1
ATOM 640 C CA . ILE A 1 80 ? 10.633 9.797 -3.264 1.00 83.38 80 ILE A CA 1
ATOM 641 C C . ILE A 1 80 ? 10.832 11.254 -3.696 1.00 83.38 80 ILE A C 1
ATOM 643 O O . ILE A 1 80 ? 10.345 12.172 -3.033 1.00 83.38 80 ILE A O 1
ATOM 647 N N . PHE A 1 81 ? 11.489 11.469 -4.837 1.00 85.12 81 PHE A N 1
ATOM 648 C CA . PHE A 1 81 ? 11.750 12.806 -5.361 1.00 85.12 81 PHE A CA 1
ATOM 649 C C . PHE A 1 81 ? 10.456 13.579 -5.670 1.00 85.12 81 PHE A C 1
ATOM 651 O O . PHE A 1 81 ? 10.299 14.730 -5.247 1.00 85.12 81 PHE A O 1
ATOM 658 N N . LEU A 1 82 ? 9.496 12.944 -6.352 1.00 80.69 82 LEU A N 1
ATOM 659 C CA . LEU A 1 82 ? 8.207 13.558 -6.684 1.00 80.69 82 LEU A CA 1
ATOM 660 C C . LEU A 1 82 ? 7.365 13.833 -5.435 1.00 80.69 82 LEU A C 1
ATOM 662 O O . LEU A 1 82 ? 6.738 14.892 -5.344 1.00 80.69 82 LEU A O 1
ATOM 666 N N . HIS A 1 83 ? 7.373 12.913 -4.465 1.00 83.19 83 HIS A N 1
ATOM 667 C CA . HIS A 1 83 ? 6.616 13.066 -3.226 1.00 83.19 83 HIS A CA 1
ATOM 668 C C . HIS A 1 83 ? 7.103 14.271 -2.411 1.00 83.19 83 HIS A C 1
ATOM 670 O O . HIS A 1 83 ? 6.284 15.098 -2.007 1.00 83.19 83 HIS A O 1
ATOM 676 N N . ILE A 1 84 ? 8.426 14.425 -2.255 1.00 81.19 84 ILE A N 1
ATOM 677 C CA . ILE A 1 84 ? 9.032 15.556 -1.532 1.00 81.19 84 ILE A CA 1
ATOM 678 C C . ILE A 1 84 ? 8.754 16.881 -2.250 1.00 81.19 84 ILE A C 1
ATOM 680 O O . ILE A 1 84 ? 8.491 17.897 -1.605 1.00 81.19 84 ILE A O 1
ATOM 684 N N . ARG A 1 85 ? 8.807 16.896 -3.588 1.00 81.50 85 ARG A N 1
ATOM 685 C CA . ARG A 1 85 ? 8.692 18.147 -4.344 1.00 81.50 85 ARG A CA 1
ATOM 686 C C . ARG A 1 85 ? 7.262 18.674 -4.434 1.00 81.50 85 ARG A C 1
ATOM 688 O O . ARG A 1 85 ? 7.082 19.891 -4.383 1.00 81.50 85 ARG A O 1
ATOM 695 N N . PHE A 1 86 ? 6.275 17.796 -4.598 1.00 77.19 86 PHE A N 1
ATOM 696 C CA . PHE A 1 86 ? 4.910 18.207 -4.935 1.00 77.19 86 PHE A CA 1
ATOM 697 C C . PHE A 1 86 ? 3.915 18.136 -3.774 1.00 77.19 86 PHE A C 1
ATOM 699 O O . PHE A 1 86 ? 2.836 18.709 -3.910 1.00 77.19 86 PHE A O 1
ATOM 706 N N . ASN A 1 87 ? 4.231 17.459 -2.657 1.00 76.75 87 ASN A N 1
ATOM 707 C CA . ASN A 1 87 ? 3.301 17.218 -1.534 1.00 76.75 87 ASN A CA 1
ATOM 708 C C . ASN A 1 87 ? 1.911 16.678 -1.964 1.00 76.75 87 ASN A C 1
ATOM 710 O O . ASN A 1 87 ? 0.955 16.708 -1.192 1.00 76.75 87 ASN A O 1
ATOM 714 N N . ASN A 1 88 ? 1.782 16.176 -3.199 1.00 80.69 88 ASN A N 1
ATOM 715 C CA . ASN A 1 88 ? 0.543 15.684 -3.785 1.00 80.69 88 ASN A CA 1
ATOM 716 C C . ASN A 1 88 ? 0.686 14.187 -4.065 1.00 80.69 88 ASN A C 1
ATOM 718 O O . ASN A 1 88 ? 1.458 13.766 -4.931 1.00 80.69 88 ASN A O 1
ATOM 722 N N . VAL A 1 89 ? -0.075 13.388 -3.316 1.00 81.00 89 VAL A N 1
ATOM 723 C CA . VAL A 1 89 ? -0.040 11.921 -3.372 1.00 81.00 89 VAL A CA 1
ATOM 724 C C . VAL A 1 89 ? -0.409 11.412 -4.766 1.00 81.00 89 VAL A C 1
ATOM 726 O O . VAL A 1 89 ? 0.249 10.507 -5.274 1.00 81.00 89 VAL A O 1
ATOM 729 N N . LEU A 1 90 ? -1.403 12.026 -5.417 1.00 83.81 90 LEU A N 1
ATOM 730 C CA . LEU A 1 90 ? -1.897 11.567 -6.716 1.00 83.81 90 LEU A CA 1
ATOM 731 C C . LEU A 1 90 ? -0.832 11.719 -7.809 1.00 83.81 90 LEU A C 1
ATOM 733 O O . LEU A 1 90 ? -0.630 10.813 -8.615 1.00 83.81 90 LEU A O 1
ATOM 737 N N . LEU A 1 91 ? -0.110 12.844 -7.793 1.00 80.94 91 LEU A N 1
ATOM 738 C CA . LEU A 1 91 ? 0.951 13.108 -8.760 1.00 80.94 91 LEU A CA 1
ATOM 739 C C . LEU A 1 91 ? 2.152 12.183 -8.545 1.00 80.94 91 LEU A C 1
ATOM 741 O O . LEU A 1 91 ? 2.736 11.722 -9.520 1.00 80.94 91 LEU A O 1
ATOM 745 N N . SER A 1 92 ? 2.490 11.879 -7.288 1.00 81.81 92 SER A N 1
ATOM 746 C CA . SER A 1 92 ? 3.575 10.947 -6.971 1.00 81.81 92 SER A CA 1
ATOM 747 C C . SER A 1 92 ? 3.286 9.537 -7.491 1.00 81.81 92 SER A C 1
ATOM 749 O O . SER A 1 92 ? 4.133 8.965 -8.169 1.00 81.81 92 SER A O 1
ATOM 751 N N . ILE A 1 93 ? 2.067 9.023 -7.271 1.00 84.88 93 ILE A N 1
ATOM 752 C CA . ILE A 1 93 ? 1.658 7.685 -7.734 1.00 84.88 93 ILE A CA 1
ATOM 753 C C . ILE A 1 93 ? 1.650 7.609 -9.262 1.00 84.88 93 ILE A C 1
ATOM 755 O O . ILE A 1 93 ? 2.245 6.703 -9.844 1.00 84.88 93 ILE A O 1
ATOM 759 N N . ILE A 1 94 ? 0.973 8.549 -9.928 1.00 88.25 94 ILE A N 1
ATOM 760 C CA . ILE A 1 94 ? 0.843 8.515 -11.390 1.00 88.25 94 ILE A CA 1
ATOM 761 C C . ILE A 1 94 ? 2.207 8.754 -12.042 1.00 88.25 94 ILE A C 1
ATOM 763 O O . ILE A 1 94 ? 2.581 8.027 -12.960 1.00 88.25 94 ILE A O 1
ATOM 767 N N . GLY A 1 95 ? 2.969 9.732 -11.550 1.00 86.75 95 GLY A N 1
ATOM 768 C CA . GLY A 1 95 ? 4.277 10.076 -12.098 1.00 86.75 95 GLY A CA 1
ATOM 769 C C . GLY A 1 95 ? 5.274 8.925 -12.001 1.00 86.75 95 GLY A C 1
ATOM 770 O O . GLY A 1 95 ? 5.926 8.603 -12.996 1.00 86.75 95 GLY A O 1
ATOM 771 N N . SER A 1 96 ? 5.360 8.261 -10.845 1.00 81.25 96 SER A N 1
ATOM 772 C CA . SER A 1 96 ? 6.258 7.116 -10.690 1.00 81.25 96 SER A CA 1
ATOM 773 C C . SER A 1 96 ? 5.804 5.892 -11.477 1.00 81.25 96 SER A C 1
ATOM 775 O O . SER A 1 96 ? 6.641 5.222 -12.073 1.00 81.25 96 SER A O 1
ATOM 777 N N . THR A 1 97 ? 4.496 5.638 -11.565 1.00 86.44 97 THR A N 1
ATOM 778 C CA . THR A 1 97 ? 3.955 4.523 -12.358 1.00 86.44 97 THR A CA 1
ATOM 779 C C . THR A 1 97 ? 4.241 4.705 -13.846 1.00 86.44 97 THR A C 1
ATOM 781 O O . THR A 1 97 ? 4.683 3.766 -14.505 1.00 86.44 97 THR A O 1
ATOM 784 N N . VAL A 1 98 ? 4.035 5.910 -14.388 1.00 87.19 98 VAL A N 1
ATOM 785 C CA . VAL A 1 98 ? 4.347 6.210 -15.795 1.00 87.19 98 VAL A CA 1
ATOM 786 C C . VAL A 1 98 ? 5.845 6.063 -16.057 1.00 87.19 98 VAL A C 1
ATOM 788 O O . VAL A 1 98 ? 6.231 5.480 -17.068 1.00 87.19 98 VAL A O 1
ATOM 791 N N . PHE A 1 99 ? 6.692 6.534 -15.139 1.00 84.25 99 PHE A N 1
ATOM 792 C CA . PHE A 1 99 ? 8.142 6.380 -15.248 1.00 84.25 99 PHE A CA 1
ATOM 793 C C . PHE A 1 99 ? 8.580 4.908 -15.209 1.00 84.25 99 PHE A C 1
ATOM 795 O O . PHE A 1 99 ? 9.372 4.486 -16.050 1.00 84.25 99 PHE A O 1
ATOM 802 N N . TYR A 1 100 ? 8.018 4.113 -14.295 1.00 82.75 100 TYR A N 1
ATOM 803 C CA . TYR A 1 100 ? 8.252 2.670 -14.221 1.00 82.75 100 TYR A CA 1
ATOM 804 C C . TYR A 1 100 ? 7.838 1.969 -15.520 1.00 82.75 100 TYR A C 1
ATOM 806 O O . TYR A 1 100 ? 8.628 1.231 -16.105 1.00 82.75 100 TYR A O 1
ATOM 814 N N . MET A 1 101 ? 6.633 2.259 -16.022 1.00 82.62 101 MET A N 1
ATOM 815 C CA . MET A 1 101 ? 6.128 1.694 -17.278 1.00 82.62 101 MET A CA 1
ATOM 816 C C . MET A 1 101 ? 7.003 2.079 -18.473 1.00 82.62 101 MET A C 1
ATOM 818 O O . MET A 1 101 ? 7.263 1.238 -19.328 1.00 82.62 101 MET A O 1
ATOM 822 N N . PHE A 1 102 ? 7.510 3.313 -18.518 1.00 82.00 102 PHE A N 1
ATOM 823 C CA . PHE A 1 102 ? 8.445 3.755 -19.552 1.00 82.00 102 PHE A CA 1
ATOM 824 C C . PHE A 1 102 ? 9.756 2.953 -19.513 1.00 82.00 102 PHE A C 1
ATOM 826 O O . PHE A 1 102 ? 10.231 2.486 -20.549 1.00 82.00 102 PHE A O 1
ATOM 833 N N . LEU A 1 103 ? 10.318 2.738 -18.321 1.00 77.12 103 LEU A N 1
ATOM 834 C CA . LEU A 1 103 ? 11.528 1.934 -18.125 1.00 77.12 103 LEU A CA 1
ATOM 835 C C . LEU A 1 103 ? 11.314 0.477 -18.563 1.00 77.12 103 LEU A C 1
ATOM 837 O O . LEU A 1 103 ? 12.099 -0.052 -19.351 1.00 77.12 103 LEU A O 1
ATOM 841 N N . VAL A 1 104 ? 10.217 -0.142 -18.123 1.00 75.06 104 VAL A N 1
ATOM 842 C CA . VAL A 1 104 ? 9.881 -1.537 -18.452 1.00 75.06 104 VAL A CA 1
ATOM 843 C C . VAL A 1 104 ? 9.537 -1.723 -19.933 1.00 75.06 104 VAL A C 1
ATOM 845 O O . VAL A 1 104 ? 9.877 -2.747 -20.508 1.00 75.06 104 VAL A O 1
ATOM 848 N N . GLN A 1 105 ? 8.886 -0.765 -20.590 1.00 74.88 105 GLN A N 1
ATOM 849 C CA . GLN A 1 105 ? 8.452 -0.946 -21.982 1.00 74.88 105 GLN A CA 1
ATOM 850 C C . GLN A 1 105 ? 9.479 -0.506 -23.027 1.00 74.88 105 GLN A C 1
ATOM 852 O O . GLN A 1 105 ? 9.405 -0.971 -24.159 1.00 74.88 105 GLN A O 1
ATOM 857 N N . ILE A 1 106 ? 10.413 0.393 -22.704 1.00 67.75 106 ILE A N 1
ATOM 858 C CA . ILE A 1 106 ? 11.329 0.970 -23.709 1.00 67.75 106 ILE A CA 1
ATOM 859 C C . ILE A 1 106 ? 12.780 0.571 -23.467 1.00 67.75 106 ILE A C 1
ATOM 861 O O . ILE A 1 106 ? 13.527 0.400 -24.429 1.00 67.75 106 ILE A O 1
ATOM 865 N N . VAL A 1 107 ? 13.199 0.437 -22.208 1.00 64.44 107 VAL A N 1
ATOM 866 C CA . VAL A 1 107 ? 14.599 0.133 -21.876 1.00 64.44 107 VAL A CA 1
ATOM 867 C C . VAL A 1 107 ? 14.820 -1.374 -21.853 1.00 64.44 107 VAL A C 1
ATOM 869 O O . VAL A 1 107 ? 15.753 -1.866 -22.475 1.00 64.44 107 VAL A O 1
ATOM 872 N N . VAL A 1 108 ? 13.921 -2.114 -21.207 1.00 62.19 108 VAL A N 1
ATOM 873 C CA . VAL A 1 108 ? 14.020 -3.571 -21.052 1.00 62.19 108 VAL A CA 1
ATOM 874 C C . VAL A 1 108 ? 13.967 -4.354 -22.376 1.00 62.19 108 VAL A C 1
ATOM 876 O O . VAL A 1 108 ? 14.899 -5.115 -22.628 1.00 62.19 108 VAL A O 1
ATOM 879 N N . PRO A 1 109 ? 12.969 -4.178 -23.268 1.00 55.88 109 PRO A N 1
ATOM 880 C CA . PRO A 1 109 ? 12.918 -4.930 -24.527 1.00 55.88 109 PRO A CA 1
ATOM 881 C C . PRO A 1 109 ? 13.991 -4.512 -25.537 1.00 55.88 109 PRO A C 1
ATOM 883 O O . PRO A 1 109 ? 14.109 -5.127 -26.587 1.00 55.88 109 PRO A O 1
ATOM 886 N N . LYS A 1 110 ? 14.761 -3.457 -25.249 1.00 49.28 110 LYS A N 1
ATOM 887 C CA . LYS A 1 110 ? 15.865 -2.991 -26.093 1.00 49.28 110 LYS A CA 1
ATOM 888 C C . LYS A 1 110 ? 17.221 -3.584 -25.680 1.00 49.28 110 LYS A C 1
ATOM 890 O O . LYS A 1 110 ? 18.209 -3.340 -26.365 1.00 49.28 110 LYS A O 1
ATOM 895 N N . ILE A 1 111 ? 17.273 -4.293 -24.547 1.00 53.50 111 ILE A N 1
ATOM 896 C CA . ILE A 1 111 ? 18.487 -4.886 -23.957 1.00 53.50 111 ILE A CA 1
ATOM 897 C C . ILE A 1 111 ? 18.553 -6.415 -24.180 1.00 53.50 111 ILE A C 1
ATOM 899 O O . ILE A 1 111 ? 19.634 -6.985 -24.043 1.00 53.50 111 ILE A O 1
ATOM 903 N N . VAL A 1 112 ? 17.439 -7.060 -24.555 1.00 48.31 112 VAL A N 1
ATOM 904 C CA . VAL A 1 112 ? 17.351 -8.481 -24.966 1.00 48.31 112 VAL A CA 1
ATOM 905 C C . VAL A 1 112 ? 17.431 -8.586 -26.484 1.00 48.31 112 VAL A C 1
ATOM 907 O O . VAL A 1 112 ? 18.186 -9.455 -26.970 1.00 48.31 112 VAL A O 1
#

Sequence (112 aa):
MSNLEIILVILVAMIATMLTRFLPFIIFRKQEKQSQILLIFEKAMPLAIMVILVFYTIKSVDFLEVPFGIAEILSIFITIFLHIRFNNVLLSIIGSTVFYMFLVQIVVPKIV

pLDDT: mean 77.38, std 12.32, range [48.31, 95.38]